Protein AF-A0A533YNQ1-F1 (afdb_monomer_lite)

Structure (mmCIF, N/CA/C/O backbone):
data_AF-A0A533YNQ1-F1
#
_entry.id   AF-A0A533YNQ1-F1
#
loop_
_atom_site.group_PDB
_atom_site.id
_atom_site.type_symbol
_atom_site.label_atom_id
_atom_site.label_alt_id
_atom_site.label_comp_id
_atom_site.label_asym_id
_atom_site.label_entity_id
_atom_site.label_seq_id
_atom_site.pdbx_PDB_ins_code
_atom_site.Cartn_x
_atom_site.Cartn_y
_atom_site.Cartn_z
_atom_site.occupancy
_atom_site.B_iso_or_equiv
_atom_site.auth_seq_id
_atom_site.auth_comp_id
_atom_site.auth_asym_id
_atom_site.auth_atom_id
_atom_site.pdbx_PDB_model_num
ATOM 1 N N . MET A 1 1 ? -17.383 14.618 16.989 1.00 89.44 1 MET A N 1
ATOM 2 C CA . MET A 1 1 ? -18.190 13.652 16.212 1.00 89.44 1 MET A CA 1
ATOM 3 C C . MET A 1 1 ? -18.966 12.694 17.113 1.00 89.44 1 MET A C 1
ATOM 5 O O . MET A 1 1 ? -20.178 12.694 17.039 1.00 89.44 1 MET A O 1
ATOM 9 N N . LEU A 1 2 ? -18.340 11.931 18.016 1.00 92.56 2 LEU A N 1
ATOM 10 C CA . LEU A 1 2 ? -19.100 11.037 18.916 1.00 92.56 2 LEU A CA 1
ATOM 11 C C . LEU A 1 2 ? -20.079 11.780 19.843 1.00 92.56 2 LEU A C 1
ATOM 13 O O . LEU A 1 2 ? -21.221 11.360 19.997 1.00 92.56 2 LEU A O 1
ATOM 17 N N . ALA A 1 3 ? -19.673 12.944 20.360 1.00 89.94 3 ALA A N 1
ATOM 18 C CA . ALA A 1 3 ? -20.519 13.786 21.207 1.00 89.94 3 ALA A CA 1
ATOM 19 C C . ALA A 1 3 ? -21.824 14.248 20.527 1.00 89.94 3 ALA A C 1
ATOM 21 O O . ALA A 1 3 ? -22.841 14.375 21.197 1.00 89.94 3 ALA A O 1
ATOM 22 N N . THR A 1 4 ? -21.830 14.458 19.204 1.00 93.56 4 THR A N 1
ATOM 23 C CA . THR A 1 4 ? -23.055 14.839 18.472 1.00 93.56 4 THR A CA 1
ATOM 24 C C . THR A 1 4 ? -24.002 13.659 18.279 1.00 93.56 4 THR A C 1
ATOM 26 O O . THR A 1 4 ? -25.192 13.859 18.081 1.00 93.56 4 THR A O 1
ATOM 29 N N . LEU A 1 5 ? -23.473 12.435 18.340 1.00 90.56 5 LEU A N 1
ATOM 30 C CA . LEU A 1 5 ? -24.233 11.187 18.290 1.00 90.56 5 LEU A CA 1
ATOM 31 C C . LEU A 1 5 ? -24.639 10.701 19.694 1.00 90.56 5 LEU A C 1
ATOM 33 O O . LEU A 1 5 ? -25.308 9.682 19.810 1.00 90.56 5 LEU A O 1
ATOM 37 N N . GLY A 1 6 ? -24.221 11.400 20.759 1.00 92.19 6 GLY A N 1
ATOM 38 C CA . GLY A 1 6 ? -24.480 11.000 22.145 1.00 92.19 6 GLY A CA 1
ATOM 39 C C . GLY A 1 6 ? -23.743 9.728 22.583 1.00 92.19 6 GLY A C 1
ATOM 40 O O . GLY A 1 6 ? -24.104 9.136 23.596 1.00 92.19 6 GLY A O 1
ATOM 41 N N . LEU A 1 7 ? -22.721 9.296 21.838 1.00 93.00 7 LEU A N 1
ATOM 42 C CA . LEU A 1 7 ? -21.980 8.062 22.108 1.00 93.00 7 LEU A CA 1
ATOM 43 C C . LEU A 1 7 ? -20.670 8.344 22.843 1.00 93.00 7 LEU A C 1
ATOM 45 O O . LEU A 1 7 ? -20.013 9.361 22.617 1.00 93.00 7 LEU A O 1
ATOM 49 N N . GLN A 1 8 ? -20.286 7.413 23.716 1.00 91.62 8 GLN A N 1
ATOM 50 C CA . GLN A 1 8 ? -19.130 7.567 24.604 1.00 91.62 8 GLN A CA 1
ATOM 51 C C . GLN A 1 8 ? -17.823 7.027 24.004 1.00 91.62 8 GLN A C 1
ATOM 53 O O . GLN A 1 8 ? -16.745 7.412 24.450 1.00 91.62 8 GLN A O 1
ATOM 58 N N . SER A 1 9 ? -17.896 6.166 22.982 1.00 94.81 9 SER A N 1
ATOM 59 C CA . SER A 1 9 ? -16.723 5.577 22.326 1.00 94.81 9 SER A CA 1
ATOM 60 C C . SER A 1 9 ? -17.016 5.154 20.883 1.00 94.81 9 SER A C 1
ATOM 62 O O . SER A 1 9 ? -18.171 5.095 20.454 1.00 94.81 9 SER A O 1
ATOM 64 N N . LEU A 1 10 ? -15.952 4.856 20.130 1.00 92.94 10 LEU A N 1
ATOM 65 C CA . LEU A 1 10 ? -16.072 4.222 18.815 1.00 92.94 10 LEU A CA 1
ATOM 66 C C . LEU A 1 10 ? -16.602 2.791 18.931 1.00 92.94 10 LEU A C 1
ATOM 68 O O . LEU A 1 10 ? -17.395 2.386 18.090 1.00 92.94 10 LEU A O 1
ATOM 72 N N . ASP A 1 11 ? -16.238 2.056 19.983 1.00 92.00 11 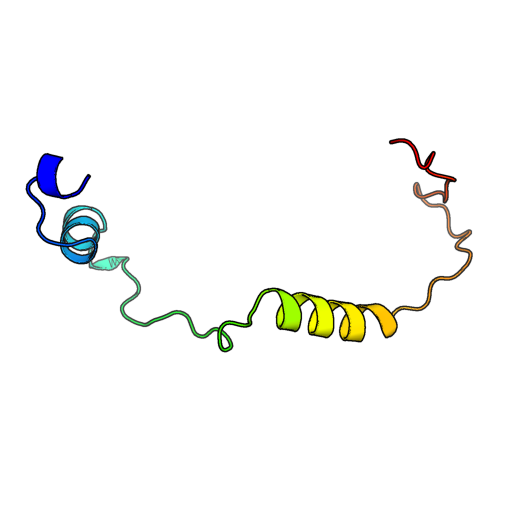ASP A N 1
ATOM 73 C CA . ASP A 1 11 ? -16.750 0.699 20.196 1.00 92.00 11 ASP A CA 1
ATOM 74 C C . ASP A 1 11 ? -18.272 0.696 20.370 1.00 92.00 11 ASP A C 1
ATOM 76 O O . ASP A 1 11 ? -18.952 -0.066 19.691 1.00 92.00 11 ASP A O 1
ATOM 80 N N . ALA A 1 12 ? -18.817 1.637 21.154 1.00 92.62 12 ALA A N 1
ATOM 81 C CA . ALA A 1 12 ? -20.262 1.790 21.334 1.00 92.62 12 ALA A CA 1
ATOM 82 C C . ALA A 1 12 ? -20.989 2.115 20.016 1.00 92.62 12 ALA A C 1
ATOM 84 O O . ALA A 1 12 ? -22.127 1.699 19.807 1.00 92.62 12 ALA A O 1
ATOM 85 N N . LEU A 1 13 ? -20.332 2.845 19.108 1.00 93.94 13 LEU A N 1
ATOM 86 C CA . LEU A 1 13 ? -20.856 3.092 17.764 1.00 93.94 13 LEU A CA 1
ATOM 87 C C . LEU A 1 13 ? -20.864 1.810 16.921 1.00 93.94 13 LEU A C 1
ATOM 89 O O . LEU A 1 13 ? -21.847 1.542 16.229 1.00 93.94 13 LEU A O 1
ATOM 93 N N . VAL A 1 14 ? -19.792 1.017 16.976 1.00 93.44 14 VAL A N 1
ATOM 94 C CA . VAL A 1 14 ? -19.698 -0.253 16.241 1.00 93.44 14 VAL A CA 1
ATOM 95 C C . VAL A 1 14 ? -20.729 -1.256 16.764 1.00 93.44 14 VAL A C 1
ATOM 97 O O . VAL A 1 14 ? -21.416 -1.869 15.950 1.00 93.44 14 VAL A O 1
ATOM 100 N N . ASP A 1 15 ? -20.895 -1.372 18.085 1.00 91.88 15 ASP A N 1
ATOM 101 C CA . ASP A 1 15 ? -21.887 -2.242 18.736 1.00 91.88 15 ASP A CA 1
ATOM 102 C C . ASP A 1 15 ? -23.321 -1.904 18.306 1.00 91.88 15 ASP A C 1
ATOM 104 O O . ASP A 1 15 ? -24.119 -2.796 18.030 1.00 91.88 15 ASP A O 1
ATOM 108 N N . ALA A 1 16 ? -23.648 -0.611 18.210 1.00 92.00 16 ALA A N 1
ATOM 109 C CA . ALA A 1 16 ? -24.978 -0.157 17.811 1.00 92.00 16 ALA A CA 1
ATOM 110 C C . ALA A 1 16 ? -25.267 -0.331 16.307 1.00 92.00 16 ALA A C 1
ATOM 112 O O . ALA A 1 16 ? -26.428 -0.276 15.902 1.00 92.00 16 ALA A O 1
ATOM 113 N N . THR A 1 17 ? -24.233 -0.506 15.475 1.00 93.88 17 THR A N 1
ATOM 114 C CA . THR A 1 17 ? -24.361 -0.498 14.006 1.00 93.88 17 THR A CA 1
ATOM 115 C C . THR A 1 17 ? -24.189 -1.881 13.379 1.00 93.88 17 THR A C 1
ATOM 117 O O . THR A 1 17 ? -24.874 -2.204 12.410 1.00 93.88 17 THR A O 1
ATOM 120 N N . VAL A 1 18 ? -23.263 -2.697 13.888 1.00 93.75 18 VAL A N 1
ATOM 121 C CA . VAL A 1 18 ? -22.910 -3.997 13.302 1.00 93.75 18 VAL A CA 1
ATOM 122 C C . VAL A 1 18 ? -23.568 -5.121 14.107 1.00 93.75 18 VAL A C 1
ATOM 124 O O . VAL A 1 18 ? -23.235 -5.274 15.282 1.00 93.75 18 VAL A O 1
ATOM 127 N N . PRO A 1 19 ? -24.443 -5.949 13.500 1.00 93.81 19 PRO A N 1
ATOM 128 C CA . PRO A 1 19 ? -25.034 -7.098 14.179 1.00 93.81 19 PRO A CA 1
ATOM 129 C C . PRO A 1 19 ? -23.972 -8.053 14.732 1.00 93.81 19 PRO A C 1
ATOM 131 O O . PRO A 1 19 ? -23.000 -8.387 14.047 1.00 93.81 19 PRO A O 1
ATOM 134 N N . GLU A 1 20 ? -24.178 -8.522 15.961 1.00 91.25 20 GLU A N 1
ATOM 135 C CA . GLU A 1 20 ? -23.191 -9.335 16.677 1.00 91.25 20 GLU A CA 1
ATOM 136 C C . GLU A 1 20 ? -22.864 -10.647 15.945 1.00 91.25 20 GLU A C 1
ATOM 138 O O . GLU A 1 20 ? -21.700 -11.045 15.885 1.00 91.25 20 GLU A O 1
ATOM 143 N N . ASP A 1 21 ? -23.867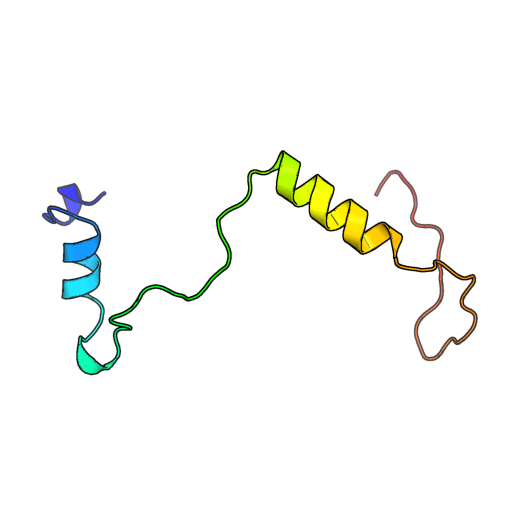 -11.265 15.316 1.00 93.94 21 ASP A N 1
ATOM 144 C CA . ASP A 1 21 ? -23.756 -12.567 14.644 1.00 93.94 21 ASP A CA 1
ATOM 145 C C . ASP A 1 21 ? -22.758 -12.581 13.476 1.00 93.94 21 ASP A C 1
ATOM 147 O O . ASP A 1 21 ? -22.221 -13.634 13.128 1.00 93.94 21 ASP A O 1
ATOM 151 N N . ILE A 1 22 ? -22.490 -11.420 12.868 1.00 94.19 22 ILE A N 1
ATOM 152 C CA . ILE A 1 22 ? -21.559 -11.286 11.736 1.00 94.19 22 ILE A CA 1
ATOM 153 C C . ILE A 1 22 ? -20.249 -10.592 12.119 1.00 94.19 22 ILE A C 1
ATOM 155 O O . ILE A 1 22 ? -19.345 -10.467 11.288 1.00 94.19 22 ILE A O 1
ATOM 159 N N . ARG A 1 23 ? -20.118 -10.119 13.362 1.00 92.62 23 ARG A N 1
ATOM 160 C CA . ARG A 1 23 ? -18.944 -9.363 13.794 1.00 92.62 23 ARG A CA 1
ATOM 161 C C . ARG A 1 23 ? -17.774 -10.291 14.102 1.00 92.62 23 ARG A C 1
ATOM 163 O O . ARG A 1 23 ? -17.872 -11.232 14.887 1.00 92.62 23 ARG A O 1
ATOM 170 N N . MET A 1 24 ? -16.606 -9.966 13.550 1.00 93.81 24 MET A N 1
ATOM 171 C CA . MET A 1 24 ? -15.375 -10.678 13.880 1.00 93.81 24 MET A CA 1
ATOM 172 C C . MET A 1 24 ? -14.965 -10.390 15.335 1.00 93.81 24 MET A C 1
ATOM 174 O O . MET A 1 24 ? -14.664 -9.255 15.692 1.00 93.81 24 MET A O 1
ATOM 178 N N . ARG A 1 25 ? -14.942 -11.433 16.177 1.00 90.12 25 ARG A N 1
ATOM 179 C CA . ARG A 1 25 ? -14.613 -11.344 17.618 1.00 90.12 25 ARG A CA 1
ATOM 180 C C . ARG A 1 25 ? -13.115 -11.373 17.931 1.00 90.12 25 ARG A C 1
ATOM 182 O O . ARG A 1 25 ? -12.723 -11.277 19.088 1.00 90.12 25 ARG A O 1
ATOM 189 N N . ARG A 1 26 ? -12.277 -11.541 16.909 1.00 92.75 26 ARG A N 1
ATOM 190 C CA . ARG A 1 26 ? -10.818 -11.561 17.030 1.00 92.75 26 ARG A CA 1
ATOM 191 C C . ARG A 1 26 ? -10.210 -10.463 16.161 1.00 92.75 26 ARG A C 1
ATOM 193 O O . ARG A 1 26 ? -10.756 -10.199 15.089 1.00 92.75 26 ARG A O 1
ATOM 200 N N . PRO A 1 27 ? -9.083 -9.864 16.571 1.00 92.06 27 PRO A N 1
ATOM 201 C CA . PRO A 1 27 ? -8.306 -9.009 15.688 1.00 92.06 27 PRO A CA 1
ATOM 202 C C . PRO A 1 27 ? -7.873 -9.760 14.425 1.00 92.06 27 PRO A C 1
ATOM 204 O O . PRO A 1 27 ? -7.739 -10.991 14.425 1.00 92.06 27 PRO A O 1
ATOM 207 N N . LEU A 1 28 ? -7.628 -9.011 13.350 1.00 94.50 28 LEU A N 1
ATOM 208 C CA . LEU A 1 28 ? -7.010 -9.567 12.153 1.00 94.50 28 LEU A CA 1
ATOM 209 C C . LEU A 1 28 ? -5.604 -10.074 12.495 1.00 94.50 28 LEU A C 1
ATOM 211 O O . LEU A 1 28 ? -4.853 -9.418 13.213 1.00 94.50 28 LEU A O 1
ATOM 215 N N . ALA A 1 29 ? -5.257 -11.245 11.969 1.00 94.50 29 ALA A N 1
ATOM 216 C CA . ALA A 1 29 ? -3.917 -11.802 12.095 1.00 94.50 29 ALA A CA 1
ATOM 217 C C . ALA A 1 29 ? -3.016 -11.170 11.026 1.00 94.50 29 ALA A C 1
ATOM 219 O O . ALA A 1 29 ? -2.842 -11.734 9.948 1.00 94.50 29 ALA A O 1
ATOM 220 N N . LEU A 1 30 ? -2.530 -9.964 11.310 1.00 94.56 30 LEU A N 1
ATOM 221 C CA . LEU A 1 30 ? -1.608 -9.219 10.459 1.00 94.56 30 LEU A CA 1
ATOM 222 C C . LEU A 1 30 ? -0.240 -9.129 11.132 1.00 94.56 30 LEU A C 1
ATOM 224 O O . LEU A 1 30 ? -0.140 -9.204 12.360 1.00 94.56 30 LEU A O 1
ATOM 228 N N . ASP A 1 31 ? 0.794 -8.940 10.319 1.00 92.75 31 ASP A N 1
ATOM 229 C CA . ASP A 1 31 ? 2.125 -8.610 10.815 1.00 92.75 31 ASP A CA 1
ATOM 230 C C . ASP A 1 31 ? 2.112 -7.267 11.570 1.00 92.75 31 ASP A C 1
ATOM 232 O O . ASP A 1 31 ? 1.200 -6.450 11.378 1.00 92.75 31 ASP A O 1
ATOM 236 N N . PRO A 1 32 ? 3.108 -7.016 12.440 1.00 92.50 32 PRO A N 1
ATOM 237 C CA . PRO A 1 32 ? 3.227 -5.748 13.142 1.00 92.50 32 PRO A CA 1
ATOM 238 C C . PRO A 1 32 ? 3.206 -4.560 12.180 1.00 92.50 32 PRO A C 1
ATOM 240 O O . PRO A 1 32 ? 3.741 -4.614 11.071 1.00 92.50 32 PRO A O 1
ATOM 243 N N . ASN A 1 33 ? 2.607 -3.460 12.628 1.00 93.50 33 ASN A N 1
ATOM 244 C CA . ASN A 1 33 ? 2.644 -2.215 11.882 1.00 93.50 33 ASN A CA 1
ATOM 245 C C . ASN A 1 33 ? 4.096 -1.750 11.708 1.00 93.50 33 ASN A C 1
ATOM 247 O O . ASN A 1 33 ? 4.901 -1.821 12.634 1.00 93.50 33 ASN A O 1
ATOM 251 N N . MET A 1 34 ? 4.404 -1.236 10.523 1.00 95.12 34 MET A N 1
ATOM 252 C CA . MET A 1 34 ? 5.712 -0.678 10.193 1.00 95.12 34 MET A CA 1
ATOM 253 C C . MET A 1 34 ? 5.607 0.838 10.053 1.00 95.12 34 MET A C 1
ATOM 255 O O . MET A 1 34 ? 4.574 1.361 9.626 1.00 95.12 34 MET A O 1
ATOM 259 N N . GLY A 1 35 ? 6.678 1.556 10.396 1.00 97.56 35 GLY A N 1
ATOM 260 C CA . GLY A 1 35 ? 6.767 2.986 10.115 1.00 97.56 35 GLY A CA 1
ATOM 261 C C . GLY A 1 35 ? 6.829 3.267 8.610 1.00 97.56 35 GLY A C 1
ATOM 262 O O . GLY A 1 35 ? 7.167 2.393 7.810 1.00 97.56 35 GLY A O 1
ATOM 263 N N . GLU A 1 36 ? 6.553 4.507 8.206 1.00 97.38 36 GLU A N 1
ATOM 264 C CA . GLU A 1 36 ? 6.610 4.916 6.793 1.00 97.38 36 GLU A CA 1
ATOM 265 C C . GLU A 1 36 ? 7.991 4.644 6.175 1.00 97.38 36 GLU A C 1
ATOM 267 O O . GLU A 1 36 ? 8.107 3.987 5.138 1.00 97.38 36 GLU A O 1
ATOM 272 N N . PHE A 1 37 ? 9.051 5.080 6.861 1.00 97.62 37 PHE A N 1
ATOM 273 C CA . PHE A 1 37 ? 10.431 4.891 6.414 1.00 97.62 37 PHE A CA 1
ATOM 274 C C . PHE A 1 37 ? 10.803 3.407 6.283 1.00 97.62 37 PHE A C 1
ATOM 276 O O . PHE A 1 37 ? 11.377 2.987 5.278 1.00 97.62 37 PHE A O 1
ATOM 283 N N . GLU A 1 38 ? 10.441 2.604 7.283 1.00 96.88 38 GLU A N 1
ATOM 284 C CA . GLU A 1 38 ? 10.721 1.165 7.317 1.00 96.88 38 GLU A CA 1
ATOM 285 C C . GLU A 1 38 ? 9.971 0.423 6.211 1.00 96.88 38 GLU A C 1
ATOM 287 O O . GLU A 1 38 ? 10.531 -0.459 5.562 1.00 96.88 38 GLU A O 1
ATOM 292 N N . THR A 1 39 ? 8.722 0.817 5.955 1.00 96.94 39 THR A N 1
ATOM 293 C CA . THR A 1 39 ? 7.893 0.240 4.893 1.00 96.94 39 THR A CA 1
ATOM 294 C C . THR A 1 39 ? 8.525 0.490 3.528 1.00 96.94 39 THR A C 1
ATOM 296 O O . THR A 1 39 ? 8.689 -0.443 2.745 1.00 96.94 39 THR A O 1
ATOM 299 N N . LEU A 1 40 ? 8.956 1.725 3.248 1.00 97.88 40 LEU A N 1
ATOM 300 C CA . LEU A 1 40 ? 9.639 2.045 1.992 1.00 97.88 40 LEU A CA 1
ATOM 301 C C . LEU A 1 40 ? 10.966 1.292 1.850 1.00 97.88 40 LEU A C 1
ATOM 303 O O . LEU A 1 40 ? 11.281 0.820 0.758 1.00 97.88 40 LEU A O 1
ATOM 307 N N . ALA A 1 41 ? 11.734 1.148 2.933 1.00 97.50 41 ALA A N 1
ATOM 308 C CA . ALA A 1 41 ? 12.980 0.386 2.919 1.00 97.50 41 ALA A CA 1
ATOM 309 C C . ALA A 1 41 ? 12.738 -1.105 2.622 1.00 97.50 41 ALA A C 1
ATOM 311 O O . ALA A 1 41 ? 13.421 -1.684 1.776 1.00 97.50 41 ALA A O 1
ATOM 312 N N . MET A 1 42 ? 11.732 -1.710 3.257 1.00 96.81 42 MET A N 1
ATOM 313 C CA . MET A 1 42 ? 11.350 -3.105 3.030 1.00 96.81 42 MET A CA 1
ATOM 314 C C . MET A 1 42 ? 10.853 -3.338 1.598 1.00 96.81 42 MET A C 1
ATOM 316 O O . MET A 1 42 ? 11.292 -4.286 0.945 1.00 96.81 42 MET A O 1
ATOM 320 N N . LEU A 1 43 ? 10.016 -2.440 1.071 1.00 97.50 43 LEU A N 1
ATOM 321 C CA . LEU A 1 43 ? 9.532 -2.519 -0.309 1.00 97.50 43 LEU A CA 1
ATOM 322 C C . LEU A 1 43 ? 10.658 -2.350 -1.335 1.00 97.50 43 LEU A C 1
ATOM 324 O O . LEU A 1 43 ? 10.656 -3.051 -2.345 1.00 97.50 43 LEU A O 1
ATOM 328 N N . ARG A 1 44 ? 11.644 -1.478 -1.079 1.00 97.75 44 ARG A N 1
ATOM 329 C CA . ARG A 1 44 ? 12.842 -1.356 -1.930 1.00 97.75 44 ARG A CA 1
ATOM 330 C C . ARG A 1 44 ? 13.649 -2.651 -1.941 1.00 97.75 44 ARG A C 1
ATOM 332 O O . ARG A 1 44 ? 13.924 -3.176 -3.012 1.00 97.75 44 ARG A O 1
ATOM 339 N N . ALA A 1 45 ? 13.914 -3.233 -0.772 1.00 97.81 45 ALA A N 1
ATOM 340 C CA . ALA A 1 45 ? 14.635 -4.503 -0.678 1.00 97.81 45 ALA A CA 1
ATOM 341 C C . ALA A 1 45 ? 13.899 -5.671 -1.370 1.00 97.81 45 ALA A C 1
ATOM 343 O O . ALA A 1 45 ? 14.530 -6.618 -1.844 1.00 97.81 45 ALA A O 1
ATOM 344 N N . LEU A 1 46 ? 12.563 -5.632 -1.420 1.00 97.69 46 LEU A N 1
ATOM 345 C CA . LEU A 1 46 ? 11.767 -6.578 -2.202 1.00 97.69 46 LEU A CA 1
ATOM 346 C C . LEU A 1 46 ? 11.876 -6.295 -3.709 1.00 97.69 46 LEU A C 1
ATOM 348 O O . LEU A 1 46 ? 12.070 -7.228 -4.486 1.00 97.69 46 LEU A O 1
ATOM 352 N N . HIS A 1 47 ? 11.777 -5.025 -4.109 1.00 97.06 47 HIS A N 1
ATOM 353 C CA . HIS A 1 47 ? 11.897 -4.577 -5.496 1.00 97.06 47 HIS A CA 1
ATOM 354 C C . HIS A 1 47 ? 13.249 -4.949 -6.118 1.00 97.06 47 HIS A C 1
ATOM 356 O O . HIS A 1 47 ? 13.274 -5.403 -7.258 1.00 97.06 47 HIS A O 1
ATOM 362 N N . ASP A 1 48 ? 14.342 -4.847 -5.360 1.00 97.75 48 ASP A N 1
ATOM 363 C CA . ASP A 1 48 ? 15.709 -5.146 -5.818 1.00 97.75 48 ASP A CA 1
ATOM 364 C C . ASP A 1 48 ? 15.910 -6.607 -6.257 1.00 97.75 48 ASP A C 1
ATOM 366 O O . ASP A 1 48 ? 16.900 -6.946 -6.905 1.00 97.75 48 ASP A O 1
ATOM 370 N N . ARG A 1 49 ? 14.968 -7.498 -5.924 1.00 98.12 49 ARG A N 1
ATOM 371 C CA . ARG A 1 49 ? 14.978 -8.895 -6.381 1.00 98.12 49 ARG A CA 1
ATOM 372 C C . ARG A 1 49 ? 14.478 -9.048 -7.818 1.00 98.12 49 ARG A C 1
ATOM 374 O O . ARG A 1 49 ? 14.708 -10.094 -8.424 1.00 98.12 49 ARG A O 1
ATOM 381 N N . ASN A 1 50 ?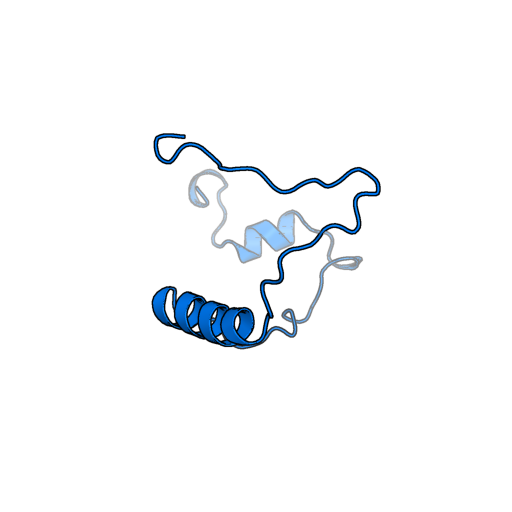 13.783 -8.048 -8.360 1.00 98.12 50 ASN A N 1
ATOM 382 C CA . ASN A 1 50 ? 13.285 -8.074 -9.729 1.00 98.12 50 ASN A CA 1
ATOM 383 C C . ASN A 1 50 ? 14.418 -7.809 -10.725 1.00 98.12 50 ASN A C 1
ATOM 385 O O . ASN A 1 50 ? 15.318 -7.010 -10.483 1.00 98.12 50 ASN A O 1
ATOM 389 N N . GLN A 1 51 ? 14.338 -8.443 -11.893 1.00 97.69 51 GLN A N 1
ATOM 390 C CA . GLN A 1 51 ? 15.274 -8.219 -12.990 1.00 97.69 51 GLN A CA 1
ATOM 391 C C . GLN A 1 51 ? 14.572 -7.458 -14.113 1.00 97.69 51 GLN A C 1
ATOM 393 O O . GLN A 1 51 ? 13.665 -7.980 -14.764 1.00 97.69 51 GLN A O 1
ATOM 398 N N . VAL A 1 52 ? 14.993 -6.216 -14.344 1.00 96.25 52 VAL A N 1
ATOM 399 C CA . VAL A 1 52 ? 14.444 -5.377 -15.415 1.00 96.25 52 VAL A CA 1
ATOM 400 C C . VAL A 1 52 ? 15.168 -5.701 -16.721 1.00 96.25 52 VAL A C 1
ATOM 402 O O . VAL A 1 52 ? 16.280 -5.235 -16.970 1.00 96.25 52 VAL A O 1
ATOM 405 N N . PHE A 1 53 ? 14.542 -6.531 -17.556 1.00 97.44 53 PHE A N 1
ATOM 406 C CA . PHE A 1 53 ? 15.044 -6.875 -18.885 1.00 97.44 53 PHE A CA 1
ATOM 407 C C . PHE A 1 53 ? 14.427 -5.999 -19.973 1.00 97.44 53 PHE A C 1
ATOM 409 O O . PHE A 1 53 ? 13.278 -5.566 -19.882 1.00 97.44 53 PHE A O 1
ATOM 416 N N . ARG A 1 54 ? 15.161 -5.852 -21.081 1.00 97.31 54 ARG A N 1
ATOM 417 C CA . ARG A 1 54 ? 14.586 -5.386 -22.348 1.00 97.31 54 ARG A CA 1
ATOM 418 C C . ARG A 1 54 ? 13.635 -6.455 -22.871 1.00 97.31 54 ARG A C 1
ATOM 420 O O . ARG A 1 54 ? 14.072 -7.480 -23.392 1.00 97.31 54 ARG A O 1
ATOM 427 N N . SER A 1 55 ? 12.345 -6.221 -22.677 1.00 97.38 55 SER A N 1
ATOM 428 C CA . SER A 1 55 ? 11.299 -7.195 -22.969 1.00 97.38 55 SER A CA 1
ATOM 429 C C . SER A 1 55 ? 10.682 -6.916 -24.336 1.00 97.38 55 SER A C 1
ATOM 431 O O . SER A 1 55 ? 10.008 -5.910 -24.525 1.00 97.38 55 SER A O 1
ATOM 433 N N . TYR A 1 56 ? 10.888 -7.833 -25.284 1.00 96.81 56 TYR A N 1
ATOM 434 C CA . TYR A 1 56 ? 10.306 -7.779 -26.636 1.00 96.81 56 TYR A CA 1
ATOM 435 C C . TYR A 1 56 ? 9.259 -8.876 -26.869 1.00 96.81 56 TYR A C 1
ATOM 437 O O . TYR A 1 56 ? 9.056 -9.325 -27.992 1.00 96.81 56 TYR A O 1
ATOM 445 N N . ILE A 1 57 ? 8.609 -9.331 -25.794 1.00 97.88 57 ILE A N 1
ATOM 446 C CA . ILE A 1 57 ? 7.578 -10.380 -25.839 1.00 97.88 57 ILE A CA 1
ATOM 447 C C . ILE A 1 57 ? 6.354 -9.902 -26.642 1.00 97.88 57 ILE A C 1
ATOM 449 O O . ILE A 1 57 ? 5.749 -10.675 -27.381 1.00 97.88 57 ILE A O 1
ATOM 453 N N . GLY A 1 58 ? 6.006 -8.616 -26.534 1.00 96.12 58 GLY A N 1
ATOM 454 C CA . GLY A 1 58 ? 4.845 -8.035 -27.200 1.00 96.12 58 GLY A CA 1
ATOM 455 C C . GLY A 1 58 ? 3.543 -8.452 -26.518 1.00 96.12 58 GLY A C 1
ATOM 456 O O . GLY A 1 58 ? 3.350 -8.203 -25.333 1.00 96.12 58 GLY A O 1
ATOM 457 N N . MET A 1 59 ? 2.629 -9.070 -27.270 1.00 96.75 59 MET A N 1
ATOM 458 C CA . MET A 1 59 ? 1.324 -9.532 -26.763 1.00 96.75 59 MET A CA 1
ATOM 4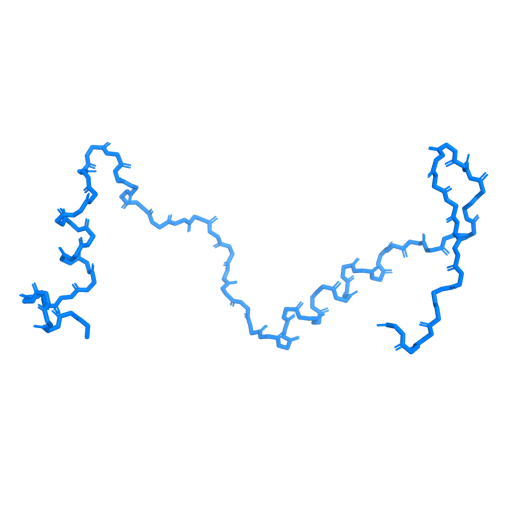59 C C . MET A 1 59 ? 0.470 -8.425 -26.113 1.00 96.75 59 MET A C 1
ATOM 461 O O . MET A 1 59 ? -0.246 -8.667 -25.145 1.00 96.75 59 MET A O 1
ATOM 465 N N . GLY A 1 60 ? 0.534 -7.205 -26.652 1.00 97.00 60 GLY A N 1
ATOM 466 C CA . GLY A 1 60 ? -0.253 -6.067 -26.164 1.00 97.00 60 GLY A CA 1
ATOM 467 C C . GLY A 1 60 ? 0.463 -5.165 -25.156 1.00 97.00 60 GLY A C 1
ATOM 468 O O . GLY A 1 60 ? -0.090 -4.127 -24.809 1.00 97.00 60 GLY A O 1
ATOM 469 N N . TYR A 1 61 ? 1.695 -5.495 -24.749 1.00 97.44 61 TYR A N 1
ATOM 470 C CA . TYR A 1 61 ? 2.538 -4.630 -23.922 1.00 97.44 61 TYR A CA 1
ATOM 471 C C . TYR A 1 61 ? 3.850 -4.311 -24.641 1.00 97.44 61 TYR A C 1
ATOM 473 O O . TYR A 1 61 ? 4.567 -5.207 -25.091 1.00 97.44 61 TYR A O 1
ATOM 481 N N . TYR A 1 62 ? 4.159 -3.020 -24.741 1.00 97.56 62 TYR A N 1
ATOM 482 C CA . TYR A 1 62 ? 5.345 -2.498 -25.414 1.00 97.56 62 TYR A CA 1
ATOM 483 C C . TYR A 1 62 ? 5.950 -1.397 -24.545 1.00 97.56 62 TYR A C 1
ATOM 485 O O . TYR A 1 62 ? 5.224 -0.525 -24.068 1.00 97.56 62 TYR A O 1
ATOM 493 N N . ASP A 1 63 ? 7.262 -1.460 -24.322 1.00 97.00 63 ASP A N 1
ATOM 494 C CA . ASP A 1 63 ? 7.976 -0.474 -23.510 1.00 97.00 63 ASP A CA 1
ATOM 495 C C . ASP A 1 63 ? 7.948 0.917 -24.170 1.00 97.00 63 ASP A C 1
ATOM 497 O O . ASP A 1 63 ? 7.920 1.034 -25.400 1.00 97.00 63 ASP A O 1
ATOM 501 N N . CYS A 1 64 ? 7.944 1.976 -23.362 1.00 96.56 64 CYS A N 1
ATOM 502 C CA . CYS A 1 64 ? 7.921 3.350 -23.851 1.00 96.56 64 CYS A CA 1
ATOM 503 C C . CYS A 1 64 ? 8.680 4.305 -22.928 1.00 96.56 64 CYS A C 1
ATOM 505 O O . CYS A 1 64 ? 8.769 4.117 -21.716 1.00 96.56 64 CYS A O 1
ATOM 507 N N . ILE A 1 65 ? 9.205 5.381 -23.513 1.00 96.56 65 ILE A N 1
ATOM 508 C CA . ILE A 1 65 ? 9.839 6.451 -22.747 1.00 96.56 65 ILE A CA 1
ATOM 509 C C . ILE A 1 65 ? 8.729 7.364 -22.227 1.00 96.56 65 ILE A C 1
ATOM 511 O O . ILE A 1 65 ? 8.155 8.138 -22.992 1.00 96.56 65 ILE A O 1
ATOM 515 N N . THR A 1 66 ? 8.434 7.272 -20.930 1.00 96.38 66 THR A N 1
ATOM 516 C CA . THR A 1 66 ? 7.484 8.182 -20.272 1.00 96.38 66 THR A CA 1
ATOM 517 C C . THR A 1 66 ? 8.150 9.554 -20.092 1.00 96.38 66 THR A C 1
ATOM 519 O O . THR A 1 66 ? 9.213 9.620 -19.468 1.00 96.38 66 THR A O 1
ATOM 522 N N . PRO A 1 67 ? 7.594 10.648 -20.653 1.00 97.12 67 PRO A N 1
ATOM 523 C CA . PRO A 1 67 ? 8.170 11.982 -20.502 1.00 97.12 67 PRO A CA 1
ATOM 524 C C . PRO A 1 67 ? 8.289 12.380 -19.019 1.00 97.12 67 PRO A C 1
ATOM 526 O O . PRO A 1 67 ? 7.275 12.354 -18.330 1.00 97.12 67 PRO A O 1
ATOM 529 N N . PRO A 1 68 ? 9.463 12.821 -18.520 1.00 96.19 68 PRO A N 1
ATOM 530 C CA . PRO A 1 68 ? 9.675 13.063 -17.082 1.00 96.19 68 PRO A CA 1
ATOM 531 C C . PRO A 1 68 ? 8.835 14.180 -16.446 1.00 96.19 68 PRO A C 1
ATOM 533 O O . PRO A 1 68 ? 8.877 14.364 -15.235 1.00 96.19 68 PRO A O 1
ATOM 536 N N . VAL A 1 69 ? 8.160 14.988 -17.263 1.00 95.25 69 VAL A N 1
ATOM 537 C CA . VAL A 1 69 ? 7.327 16.117 -16.821 1.00 95.25 69 VAL A CA 1
ATOM 538 C C . VAL A 1 69 ? 5.882 15.701 -16.512 1.00 95.25 69 VAL A C 1
ATOM 540 O O . VAL A 1 69 ? 5.109 16.521 -16.022 1.00 95.25 69 VAL A O 1
ATOM 543 N N . ILE A 1 70 ? 5.519 14.458 -16.838 1.00 76.69 70 ILE A N 1
ATOM 544 C CA . ILE A 1 70 ? 4.210 13.854 -16.565 1.00 76.69 70 ILE A CA 1
ATOM 545 C C . ILE A 1 70 ? 4.320 13.047 -15.276 1.00 76.69 70 ILE A C 1
ATOM 547 O O . ILE A 1 70 ? 3.460 13.260 -14.395 1.00 76.69 70 ILE A O 1
#

pLDDT: mean 94.77, std 3.25, range [76.69, 98.12]

Foldseek 3Di:
DCVVVVHDDPVSVCPVPPDPVPDDPDDDPDDDDDDPVRVVVVVVVVVVPDDDDPDPPPPPDDDDDDPPVD

Sequence (70 aa):
MLATLGLQSLDALVDATVPEDIRMRRPLALDPNMGEFETLAMLRALHDRNQVFRSYIGMGYYDCITPPVI

Secondary structure (DSSP, 8-state):
-GGGGT-S-HHHHHHHHS-GGGS--S----PPP--HHHHHHHHHHHHTTS--------TT-------TT-

Radius of gyration: 23.52 Å; chains: 1; bounding box: 41×29×52 Å

=== Feature glossary ===
Each block in this record encodes a different view of the same protein. In brief:

Predicted aligned error. PAE(i, j) answers: if I align the predicted and true structures on residue i, how far off (in Å) do I expect residue j to be? A block-diagonal PAE matrix with low values on the blocks and high values off-diagonal is the signature of a multi-domain protein with confidently predicted domains but uncertain inter-domain orientation.

Contact-map, Ramachandran, and PAE plots. Plot images: a contact map (which residues are close in 3D, as an N×N binary image), a Ramachandran scatter (backbone torsion angles, revealing secondary-structure composition at a glance), and — for AlphaFold structures — a PAE heatmap (pairwise prediction confidence).

Backbone torsions (φ/ψ). φ (phi) and ψ (psi) are the two rotatable backbone dihedrals per residue: φ is the C(i-1)–N–Cα–C torsion, ψ is the N–Cα–C–N(i+1) torsion, both in degrees on (−180°, 180°]. α-helical residues cluster near (−60°, −45°); β-strand residues near (−120°, +130°). A Ramachandran plot is simply a scatter of (φ, ψ) for every residue.

Foldseek 3Di. A 3Di character summarizes, for each residue, the relative orientation of the Cα frame of its nearest spatial neighbor. Because it encodes fold topology rather than chemistry, 3Di alignments detect remote structural similarity that sequence alignment misses.

Radius of gyration, Cα contacts, bounding box. Three whole-structure scalars: the radius of gyration (RMS distance of Cα from centroid, in Å), the count of Cα–Cα contacts (pairs closer than 8 Å and separated by more than four residues in sequence — i.e. tertiary, not local, contacts), and the bounding-box dimensions. Together they distinguish compact globular folds from extended fibres or disordered chains.

Sequence. Sequence gives the chain of amino acids in standard one-letter code (A=alanine, C=cysteine, …, Y=tyrosine), read N→C. It is the only feature that is directly encoded by the gene; all structural features are derived from the folded form of this sequence.

mmCIF coordinates. Atomic coordinates in PDBx/mmCIF format — the same representation the Protein Data Bank distributes. Each line of the _atom_site loop places one backbone atom in Cartesian space (units: ångströms, origin: arbitrary).

Secondary structure (3-state, P-SEA). Three-state secondary structure (P-SEA) collapses the eight DSSP classes into helix (a), strand (b), and coil (c). P-SEA assigns these from Cα geometry alone — distances and angles — without requiring backbone oxygens, so it works on any Cα trace.

InterPro / GO / CATH / organism. Functional annotations link the protein to curated databases. InterPro entries identify conserved domains and families by matching the sequence against member-database signatures (Pfam, PROSITE, CDD, …). Gene Ontology (GO) terms describe molecular function, biological process, and cellular component in a controlled vocabulary. CATH places the structure in a hierarchical fold classification (Class/Architecture/Topology/Homologous-superfamily). The organism is the source species.

B-factor. B-factor (Debye–Waller factor) reflects atomic displacement in the crystal lattice. It is an experimental observable (units Å²), not a prediction; low values mean the atom is pinned down, high values mean it moves or is heterogeneous across the crystal.

Rendered structure images. Structure images are PyMOL renders from six orthogonal camera directions. Cartoon representation draws helices as coils and strands as arrows; sticks shows the backbone as bonds; surface shows the solvent-excluded envelope. Rainbow coloring maps sequence position to hue (blue→red, N→C); chain coloring assigns a distinct color per polypeptide.

Solvent-accessible surface area. Solvent-accessible surface area (SASA) is the area in Å² traced out by the centre of a 1.4 Å probe sphere (a water molecule) rolled over the protein's van der Waals surface (Shrake–Rupley / Lee–Richards construction). Buried residues have near-zero SASA; fully exposed residues can exceed 200 Å². The total SASA scales roughly with the number of surface residues.

Secondary structure (8-state, DSSP). The SS8 string is DSSP's per-residue secondary-structure call. α-helix (H) means an i→i+4 H-bond ladder; β-strand (E) means the residue participates in a β-sheet; 3₁₀ (G) and π (I) are tighter and wider helices; T/S are turns/bends; '-' is loop.

pLDDT. For AlphaFold models, the B-factor field carries pLDDT — the model's own estimate of local accuracy on a 0–100 scale. Regions with pLDDT<50 should be treated as essentially unmodeled; they often correspond to intrinsically disordered segments.

Nearest PDB structures. Nearest PDB neighbors are the top structural matches found by Foldseek when searching this struct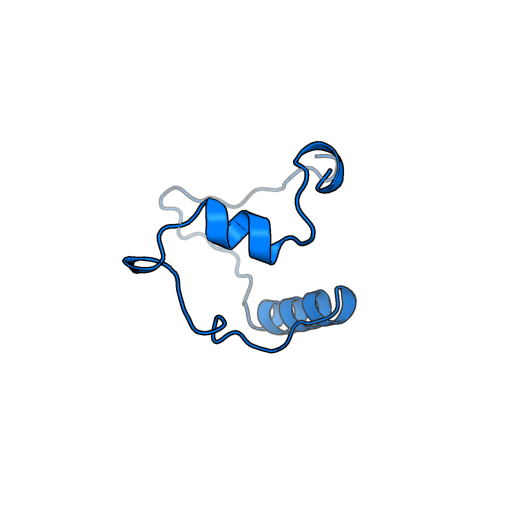ure again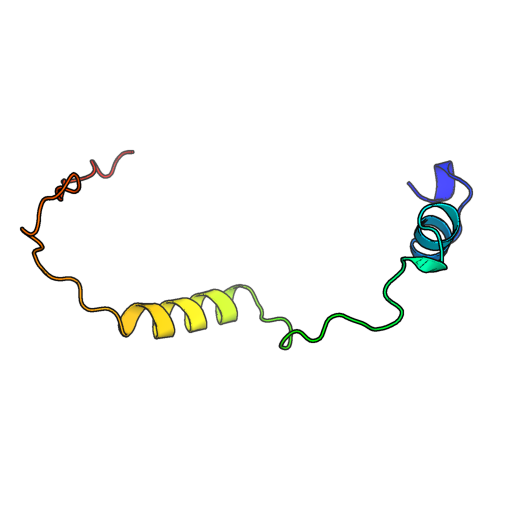st the entire Protein Data Bank. Each hit reports a TM-score (0 to 1; >0.5 almost always implies the same fold) and an E-value. These are *structural* homologs — they may share no detectable sequence similarity.